Protein AF-A0A1Y1RUU8-F1 (afdb_monomer)

Sequence (95 aa):
MSVNIRDLLKEYDLEIDDLRWYLSIQMTER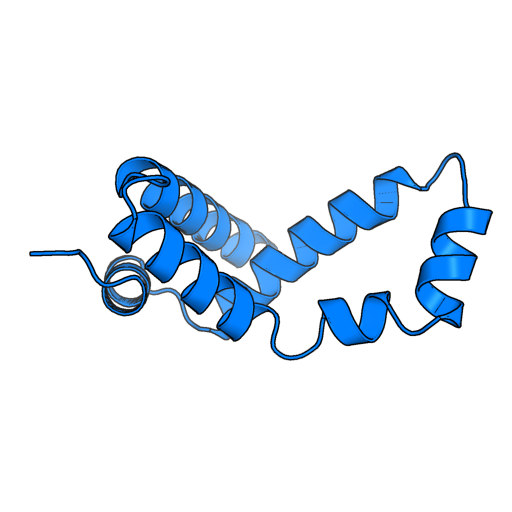LLTYREEPLLLTELIWRGTLGDELYDMEERYLRESQEQMDRGVLDETRVREQLNQALRARRLRHR

Secondary structure (DSSP, 8-state):
-PPPHHHHHHHTT--HHHHHHHHHHHHHHHHHGGGG-HHHHHHHHHTTHHHHHHTTHHHHHHHHHHHHHHTTSS-HHHHHHHHHHHHHHHHHHT-

Solvent-accessible surface area (backbone atoms only — not comparable to full-atom values): 5440 Å² total; per-residue (Å²): 132,85,84,55,60,74,58,52,32,58,76,68,72,49,52,73,66,37,47,41,51,32,52,50,50,54,48,49,58,57,59,58,68,31,70,89,43,56,66,61,51,48,49,37,55,73,72,40,49,56,57,60,63,58,54,64,38,56,61,50,50,54,50,52,52,41,55,30,40,76,67,66,77,38,54,70,67,60,53,53,51,52,51,52,48,26,60,54,44,49,64,61,74,82,107

Mean predicted aligned error: 3.62 Å

Structure (mmCIF, N/CA/C/O backbone):
data_AF-A0A1Y1RUU8-F1
#
_entry.id   AF-A0A1Y1RUU8-F1
#
loop_
_atom_site.group_PDB
_atom_site.id
_atom_site.type_symbol
_atom_site.label_atom_id
_atom_site.label_alt_id
_atom_site.label_comp_id
_atom_site.label_asym_id
_atom_site.label_entity_id
_atom_site.label_seq_id
_atom_site.pdbx_PDB_ins_code
_atom_site.Cartn_x
_atom_site.Cartn_y
_atom_site.Cartn_z
_atom_site.occupancy
_atom_site.B_iso_or_equiv
_atom_site.auth_seq_id
_atom_site.auth_comp_id
_atom_site.auth_asym_id
_atom_site.auth_atom_id
_atom_site.pdbx_PDB_model_num
ATOM 1 N N . MET A 1 1 ? -4.600 0.623 25.410 1.00 49.59 1 MET A N 1
ATOM 2 C CA . MET A 1 1 ? -5.392 -0.118 24.408 1.00 49.59 1 MET A CA 1
ATOM 3 C C . MET A 1 1 ? -4.712 0.133 23.083 1.00 49.59 1 MET A C 1
ATOM 5 O O . MET A 1 1 ? -4.540 1.303 22.764 1.00 49.59 1 MET A O 1
ATOM 9 N N . SER A 1 2 ? -4.207 -0.898 22.403 1.00 67.06 2 SER A N 1
ATOM 10 C CA . SER A 1 2 ? -3.653 -0.706 21.061 1.00 67.06 2 SER A CA 1
ATOM 11 C C . SER A 1 2 ? -4.801 -0.384 20.105 1.00 67.06 2 SER A C 1
ATOM 13 O O . SER A 1 2 ? -5.875 -0.981 20.188 1.00 67.06 2 SER A O 1
ATOM 15 N N . VAL A 1 3 ? -4.604 0.624 19.262 1.00 85.38 3 VAL A N 1
ATOM 16 C CA . VAL A 1 3 ? -5.559 0.984 18.214 1.00 85.38 3 VAL A CA 1
ATOM 17 C C . VAL A 1 3 ? -5.496 -0.075 17.116 1.00 85.38 3 VAL A C 1
ATOM 19 O O . VAL A 1 3 ? -4.411 -0.521 16.740 1.00 85.38 3 VAL A O 1
ATOM 22 N N . ASN A 1 4 ? -6.662 -0.499 16.627 1.00 93.25 4 ASN A N 1
ATOM 23 C CA . ASN A 1 4 ? -6.771 -1.479 15.553 1.00 93.25 4 ASN A CA 1
ATOM 24 C C . ASN A 1 4 ? -6.837 -0.765 14.197 1.00 93.25 4 ASN A C 1
ATOM 26 O O . ASN A 1 4 ? -7.702 0.084 13.978 1.00 93.25 4 ASN A O 1
ATOM 30 N N . ILE A 1 5 ? -5.967 -1.135 13.258 1.00 93.88 5 ILE A N 1
ATOM 31 C CA . ILE A 1 5 ? -5.911 -0.502 11.936 1.00 93.88 5 ILE A CA 1
ATOM 32 C C . ILE A 1 5 ? -7.205 -0.664 11.131 1.00 93.88 5 ILE A C 1
ATOM 34 O O . ILE A 1 5 ? -7.584 0.233 10.382 1.00 93.88 5 ILE A O 1
ATOM 38 N N . ARG A 1 6 ? -7.936 -1.771 11.305 1.00 94.56 6 ARG A N 1
ATOM 39 C CA . ARG A 1 6 ? -9.223 -1.974 10.624 1.00 94.56 6 ARG A CA 1
ATOM 40 C C . ARG A 1 6 ? -10.303 -1.040 11.158 1.00 94.56 6 ARG A C 1
ATOM 42 O O . ARG A 1 6 ? -11.220 -0.707 10.414 1.00 94.56 6 ARG A O 1
ATOM 49 N N . ASP A 1 7 ? -10.205 -0.606 12.411 1.00 95.44 7 ASP A N 1
ATOM 50 C CA . ASP A 1 7 ? -11.111 0.411 12.944 1.00 95.44 7 ASP A CA 1
ATOM 51 C C . ASP A 1 7 ? -10.740 1.800 12.417 1.00 95.44 7 ASP A C 1
ATOM 53 O O . ASP A 1 7 ? -11.629 2.549 12.021 1.00 95.44 7 ASP A O 1
ATOM 57 N N . LEU A 1 8 ? -9.444 2.089 12.255 1.00 95.06 8 LEU A N 1
ATOM 58 C CA . LEU A 1 8 ? -8.992 3.307 11.578 1.00 95.06 8 LEU A CA 1
ATOM 59 C C . LEU A 1 8 ? -9.473 3.383 10.122 1.00 95.06 8 LEU A C 1
ATOM 61 O O . LEU A 1 8 ? -9.891 4.447 9.680 1.00 95.06 8 LEU A O 1
ATOM 65 N N . LEU A 1 9 ? -9.480 2.276 9.373 1.00 96.06 9 LEU A N 1
ATOM 66 C CA . LEU A 1 9 ? -10.058 2.269 8.022 1.00 96.06 9 LEU A CA 1
ATOM 67 C C . LEU A 1 9 ? -11.525 2.721 8.023 1.00 96.06 9 LEU A C 1
ATOM 69 O O . LEU A 1 9 ? -11.910 3.547 7.196 1.00 96.06 9 LEU A O 1
ATOM 73 N N . LYS A 1 10 ? -12.325 2.228 8.978 1.00 96.19 10 LYS A N 1
ATOM 74 C CA . LYS A 1 10 ? -13.736 2.619 9.120 1.00 96.19 10 LYS A CA 1
ATOM 75 C C . LYS A 1 10 ? -13.884 4.094 9.481 1.00 96.19 10 LYS A C 1
ATOM 77 O O . LYS A 1 10 ? -14.764 4.750 8.940 1.00 96.19 10 LYS A O 1
ATOM 82 N N . GLU A 1 11 ? -13.031 4.625 10.361 1.00 96.00 11 GLU A N 1
ATOM 83 C CA . GLU A 1 11 ? -13.035 6.056 10.711 1.00 96.00 11 GLU A CA 1
ATOM 84 C C . GLU A 1 11 ? -12.825 6.955 9.484 1.00 96.00 11 GLU A C 1
ATOM 86 O O . GLU A 1 11 ? -13.398 8.040 9.402 1.00 96.00 11 GLU A O 1
ATOM 91 N N . TYR A 1 12 ? -12.014 6.499 8.529 1.00 95.31 12 TYR A N 1
ATOM 92 C CA . TYR A 1 12 ? -11.711 7.220 7.294 1.00 95.31 12 TYR A CA 1
ATOM 93 C C . TYR A 1 12 ? -12.673 6.904 6.146 1.00 95.31 12 TYR A C 1
ATOM 95 O O . TYR A 1 12 ? -12.499 7.459 5.058 1.00 95.31 12 TYR A O 1
ATOM 103 N N . ASP A 1 13 ? -13.666 6.039 6.378 1.00 96.19 13 ASP A N 1
ATOM 104 C CA . ASP A 1 13 ? -14.573 5.534 5.346 1.00 96.19 13 ASP A CA 1
ATOM 105 C C . ASP A 1 13 ? -13.796 4.945 4.152 1.00 96.19 13 ASP A C 1
ATOM 107 O O . ASP A 1 13 ? -14.110 5.208 2.994 1.00 96.19 13 ASP A O 1
ATOM 111 N N . LEU A 1 14 ? -12.708 4.219 4.432 1.00 96.00 14 LEU A N 1
ATOM 112 C CA . LEU A 1 14 ? -11.876 3.568 3.422 1.00 96.00 14 LEU A CA 1
ATOM 113 C C . LEU A 1 14 ? -12.255 2.101 3.282 1.00 96.00 14 LEU A C 1
ATOM 115 O O . LEU A 1 14 ? -12.197 1.330 4.244 1.00 96.00 14 LEU A O 1
ATOM 119 N N . GLU A 1 15 ? -12.567 1.703 2.055 1.00 96.12 15 GLU A N 1
ATOM 120 C CA . GLU A 1 15 ? -12.756 0.301 1.718 1.00 96.12 15 GLU A CA 1
ATOM 121 C C . GLU A 1 15 ? -11.423 -0.371 1.375 1.00 96.12 15 GLU A C 1
ATOM 123 O O . GLU A 1 15 ? -10.417 0.268 1.054 1.00 96.12 15 GLU A O 1
ATOM 128 N N . ILE A 1 16 ? -11.419 -1.704 1.390 1.00 95.69 16 ILE A N 1
ATOM 129 C CA . ILE A 1 16 ? -10.251 -2.494 0.990 1.00 95.69 16 ILE A CA 1
ATOM 130 C C . ILE A 1 16 ? -9.790 -2.144 -0.430 1.00 95.69 16 ILE A C 1
ATOM 132 O O . ILE A 1 16 ? -8.592 -2.079 -0.701 1.00 95.69 16 ILE A O 1
ATOM 136 N N . ASP A 1 17 ? -10.729 -1.876 -1.333 1.00 95.56 17 ASP A N 1
ATOM 137 C CA . ASP A 1 17 ? -10.406 -1.539 -2.714 1.00 95.56 17 ASP A CA 1
ATOM 138 C C . ASP A 1 17 ? -9.770 -0.141 -2.847 1.00 95.56 17 ASP A C 1
ATOM 140 O O . ASP A 1 17 ? -8.920 0.071 -3.713 1.00 95.56 17 ASP A O 1
ATOM 144 N N . ASP A 1 18 ? -10.094 0.794 -1.945 1.00 96.25 18 ASP A N 1
ATOM 145 C CA . ASP A 1 18 ? -9.436 2.106 -1.871 1.00 96.25 18 ASP A CA 1
ATOM 146 C C . ASP A 1 18 ? -7.980 1.974 -1.422 1.00 96.25 18 ASP A C 1
ATOM 148 O O . ASP A 1 18 ? -7.078 2.611 -1.976 1.00 96.25 18 ASP A O 1
ATOM 152 N N . LEU A 1 19 ? -7.741 1.112 -0.432 1.00 96.38 19 LEU A N 1
ATOM 153 C CA . LEU A 1 19 ? -6.395 0.795 0.023 1.00 96.38 19 LEU A CA 1
ATOM 154 C C . LEU A 1 19 ? -5.600 0.106 -1.088 1.00 96.38 19 LEU A C 1
ATOM 156 O O . LEU A 1 19 ? -4.460 0.486 -1.354 1.00 96.38 19 LEU A O 1
ATOM 160 N N . ARG A 1 20 ? -6.214 -0.856 -1.783 1.00 96.69 20 ARG A N 1
ATOM 161 C CA . ARG A 1 20 ? -5.597 -1.536 -2.922 1.00 96.69 20 ARG A CA 1
ATOM 162 C C . ARG A 1 20 ? -5.207 -0.534 -4.010 1.00 96.69 20 ARG A C 1
ATOM 164 O O . ARG A 1 20 ? -4.077 -0.565 -4.486 1.00 96.69 20 ARG A O 1
ATOM 171 N N . TRP A 1 21 ? -6.090 0.405 -4.342 1.00 96.19 21 TRP A N 1
ATOM 172 C CA . TRP A 1 21 ? -5.800 1.477 -5.295 1.00 96.19 21 TRP A CA 1
ATOM 173 C C . TRP A 1 21 ? -4.605 2.345 -4.871 1.00 96.19 21 TRP A C 1
ATOM 175 O O . TRP A 1 21 ? -3.695 2.582 -5.668 1.00 96.19 21 TRP A O 1
ATOM 185 N N . TYR A 1 22 ? -4.565 2.782 -3.611 1.00 97.06 22 TYR A N 1
ATOM 186 C CA . TYR A 1 22 ? -3.435 3.541 -3.069 1.00 97.06 22 TYR A CA 1
ATOM 187 C C . TYR A 1 22 ? -2.113 2.765 -3.158 1.00 97.06 22 TYR A C 1
ATOM 189 O O . TYR A 1 22 ? -1.115 3.298 -3.647 1.00 97.06 22 TYR A O 1
ATOM 197 N N . LEU A 1 23 ? -2.111 1.495 -2.752 1.00 97.44 23 LEU A N 1
ATOM 198 C CA . LEU A 1 23 ? -0.933 0.630 -2.824 1.00 97.44 23 LEU A CA 1
ATOM 199 C C . LEU A 1 23 ? -0.478 0.407 -4.274 1.00 97.44 23 LEU A C 1
ATOM 201 O O . L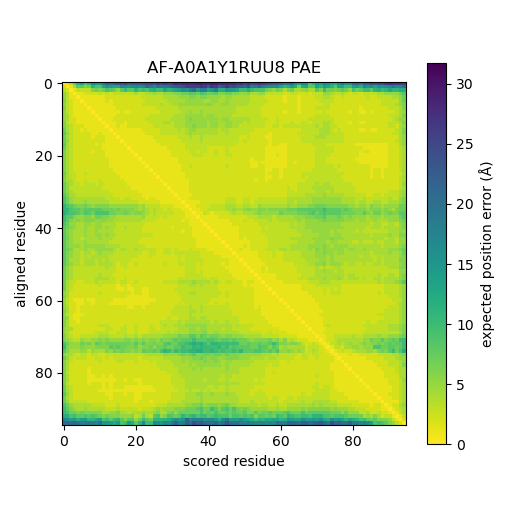EU A 1 23 ? 0.720 0.411 -4.546 1.00 97.44 23 LEU A O 1
ATOM 205 N N . SER A 1 24 ? -1.406 0.300 -5.230 1.00 96.75 24 SER A N 1
ATOM 206 C CA . SER A 1 24 ? -1.074 0.241 -6.659 1.00 96.75 24 SER A CA 1
ATOM 207 C C . SER A 1 24 ? -0.427 1.528 -7.174 1.00 96.75 24 SER A C 1
ATOM 209 O O . SER A 1 24 ? 0.478 1.457 -8.007 1.00 96.75 24 SER A O 1
ATOM 211 N N . ILE A 1 25 ? -0.837 2.701 -6.681 1.00 96.50 25 ILE A N 1
ATOM 212 C CA . ILE A 1 25 ? -0.172 3.973 -7.010 1.00 96.50 25 ILE A CA 1
ATOM 213 C C . ILE A 1 25 ? 1.264 3.966 -6.481 1.00 96.50 25 ILE A C 1
ATOM 215 O O . ILE A 1 25 ? 2.186 4.238 -7.245 1.00 96.50 25 ILE A O 1
ATOM 219 N N . GLN A 1 26 ? 1.470 3.577 -5.221 1.00 96.62 26 GLN A N 1
ATOM 220 C CA . GLN A 1 26 ? 2.812 3.461 -4.636 1.00 96.62 26 GLN A CA 1
ATOM 221 C C . GLN A 1 26 ? 3.683 2.453 -5.401 1.00 96.62 26 GLN A C 1
ATOM 223 O O . GLN A 1 26 ? 4.848 2.720 -5.694 1.00 96.62 26 GLN A O 1
ATOM 228 N N . MET A 1 27 ? 3.107 1.314 -5.798 1.00 96.69 27 MET A N 1
ATOM 229 C CA . MET A 1 27 ? 3.786 0.338 -6.646 1.00 96.69 27 MET A CA 1
ATOM 230 C C . MET A 1 27 ? 4.168 0.951 -7.996 1.00 96.69 27 MET A C 1
ATOM 232 O O . MET A 1 27 ? 5.301 0.797 -8.436 1.00 96.69 27 MET A O 1
ATOM 236 N N . THR A 1 28 ? 3.261 1.691 -8.633 1.00 95.94 28 THR A N 1
ATOM 237 C CA . THR A 1 28 ? 3.530 2.375 -9.906 1.00 95.94 28 THR A CA 1
ATOM 238 C C . THR A 1 28 ? 4.686 3.362 -9.768 1.00 95.94 28 THR A C 1
ATOM 240 O O . THR A 1 28 ? 5.616 3.325 -10.571 1.00 95.94 28 THR A O 1
ATOM 243 N N . GLU A 1 29 ? 4.676 4.198 -8.729 1.00 96.06 29 GLU A N 1
ATOM 244 C CA . GLU A 1 29 ? 5.764 5.134 -8.427 1.00 96.06 29 GLU A CA 1
ATOM 245 C C . GLU A 1 29 ? 7.097 4.400 -8.235 1.00 96.06 29 GLU A C 1
ATOM 247 O O . GLU A 1 29 ? 8.102 4.797 -8.826 1.00 96.06 29 GLU A O 1
ATOM 252 N N . ARG A 1 30 ? 7.100 3.279 -7.501 1.00 95.56 30 ARG A N 1
ATOM 253 C CA . ARG A 1 30 ? 8.290 2.434 -7.330 1.00 95.56 30 ARG A CA 1
ATOM 254 C C . ARG A 1 30 ? 8.783 1.877 -8.666 1.00 95.56 30 ARG A C 1
ATOM 256 O O . ARG A 1 30 ? 9.976 1.942 -8.946 1.00 95.56 30 ARG A O 1
ATOM 263 N N . LEU A 1 31 ? 7.890 1.360 -9.511 1.00 95.94 31 LEU A N 1
ATOM 264 C CA . LEU A 1 31 ? 8.257 0.795 -10.814 1.00 95.94 31 LEU A CA 1
ATOM 265 C C . LEU A 1 31 ? 8.823 1.855 -11.769 1.00 95.94 31 LEU A C 1
ATOM 267 O O . LEU A 1 31 ? 9.735 1.565 -12.542 1.00 95.94 31 LEU A O 1
ATOM 271 N N . LEU A 1 32 ? 8.338 3.095 -11.687 1.00 96.50 32 LEU A N 1
ATOM 272 C CA . LEU A 1 32 ? 8.854 4.209 -12.484 1.00 96.50 32 LEU A CA 1
ATOM 273 C C . LEU A 1 32 ? 10.295 4.595 -12.118 1.00 96.50 32 LEU A C 1
ATOM 275 O O . LEU A 1 32 ? 10.980 5.188 -12.952 1.00 96.50 32 LEU A O 1
ATOM 279 N N . THR A 1 33 ? 10.792 4.227 -10.930 1.00 96.12 33 THR A N 1
ATOM 280 C CA . THR A 1 33 ? 12.200 4.468 -10.561 1.00 96.12 33 THR A CA 1
ATOM 281 C C . THR A 1 33 ? 13.179 3.654 -11.414 1.00 96.12 33 THR A C 1
ATOM 283 O O . THR A 1 33 ? 14.286 4.112 -11.672 1.00 96.12 33 THR A O 1
ATOM 286 N N . TYR A 1 34 ? 12.749 2.518 -11.976 1.00 95.19 34 TYR A N 1
ATOM 287 C CA . TYR A 1 34 ? 13.548 1.692 -12.892 1.00 95.19 34 TYR A CA 1
ATOM 288 C C . TYR A 1 34 ? 13.626 2.240 -14.323 1.00 95.19 34 TYR A C 1
ATOM 290 O O . TYR A 1 34 ? 14.138 1.565 -15.214 1.00 95.19 34 TYR A O 1
ATOM 298 N N . ARG A 1 35 ? 13.121 3.453 -14.583 1.00 94.44 35 ARG A N 1
ATOM 299 C CA . ARG A 1 35 ? 13.150 4.071 -15.918 1.00 94.44 35 ARG A CA 1
ATOM 300 C C . ARG A 1 35 ? 14.556 4.108 -16.525 1.00 94.44 35 ARG A C 1
ATOM 302 O O . ARG A 1 35 ? 14.692 3.937 -17.733 1.00 94.44 35 ARG A O 1
ATOM 309 N N . GLU A 1 36 ? 15.569 4.364 -15.705 1.00 95.44 36 GLU A N 1
ATOM 310 C CA . GLU A 1 36 ? 16.968 4.448 -16.143 1.00 95.44 36 GLU A CA 1
ATOM 311 C C . GLU A 1 36 ? 17.639 3.065 -16.229 1.00 95.44 36 GLU A C 1
ATOM 313 O O . GLU A 1 36 ? 18.629 2.903 -16.939 1.00 95.44 36 GLU A O 1
ATOM 318 N N . GLU A 1 37 ? 17.050 2.047 -15.593 1.00 95.69 37 GLU A N 1
ATOM 319 C CA . GLU A 1 37 ? 17.570 0.677 -15.506 1.00 95.69 37 GLU A CA 1
ATOM 320 C C . GLU A 1 37 ? 16.495 -0.374 -15.872 1.00 95.69 37 GLU A C 1
ATOM 322 O O . GLU A 1 37 ? 16.111 -1.214 -15.051 1.00 95.69 37 GLU A O 1
ATOM 327 N N . PRO A 1 38 ? 15.992 -0.389 -17.123 1.00 95.12 38 PRO A N 1
ATOM 328 C CA . PRO A 1 38 ? 14.854 -1.228 -17.525 1.00 95.12 38 PRO A CA 1
ATOM 329 C C . PRO A 1 38 ? 15.118 -2.742 -17.440 1.00 95.12 38 PRO A C 1
ATOM 331 O O . PRO A 1 38 ? 14.174 -3.535 -17.367 1.00 95.12 38 PRO A O 1
ATOM 334 N N . LEU A 1 39 ? 16.388 -3.166 -17.432 1.00 97.25 39 LEU A N 1
ATOM 335 C CA . LEU A 1 39 ? 16.752 -4.572 -17.230 1.00 97.25 39 LEU A CA 1
ATOM 336 C C . LEU A 1 39 ? 16.378 -5.061 -15.825 1.00 97.25 39 LEU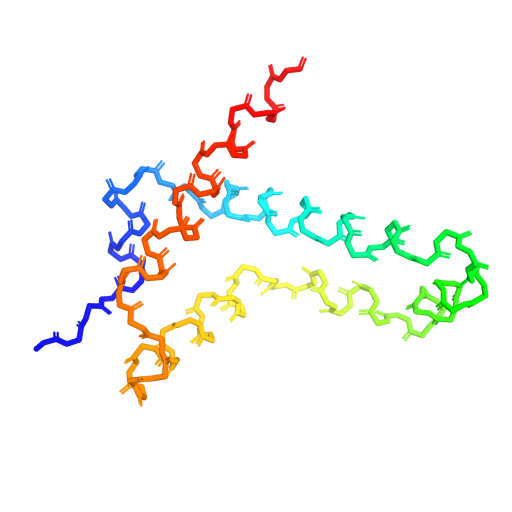 A C 1
ATOM 338 O O . LEU A 1 39 ? 15.875 -6.174 -15.701 1.00 97.25 39 LEU A O 1
ATOM 342 N N . LEU A 1 40 ? 16.516 -4.225 -14.790 1.00 95.81 40 LEU A N 1
ATOM 343 C CA . LEU A 1 40 ? 16.104 -4.587 -13.429 1.00 95.81 40 LEU A CA 1
ATOM 344 C C . LEU A 1 40 ? 14.588 -4.793 -13.337 1.00 95.81 40 LEU A C 1
ATOM 346 O O . LEU A 1 40 ? 14.126 -5.760 -12.733 1.00 95.81 40 LEU A O 1
ATOM 350 N N . LEU A 1 41 ? 13.807 -3.934 -14.000 1.00 95.69 41 LEU A N 1
ATOM 351 C CA . LEU A 1 41 ? 12.357 -4.113 -14.100 1.00 95.69 41 LEU A CA 1
ATOM 352 C C . LEU A 1 41 ? 11.999 -5.409 -14.844 1.00 95.69 41 LEU A C 1
ATOM 354 O O . LEU A 1 41 ? 11.098 -6.137 -14.430 1.00 95.69 41 LEU A O 1
ATOM 358 N N . THR A 1 42 ? 12.731 -5.721 -15.916 1.00 96.50 42 THR A N 1
ATOM 359 C CA . THR A 1 42 ? 12.556 -6.972 -16.667 1.00 96.50 42 THR A CA 1
ATOM 360 C C . THR A 1 42 ? 12.813 -8.189 -15.779 1.00 96.50 42 THR A C 1
ATOM 362 O O . THR A 1 42 ? 12.028 -9.136 -15.804 1.00 96.50 42 THR A O 1
ATOM 365 N N . GLU A 1 43 ? 13.860 -8.161 -14.952 1.00 96.81 43 GLU A N 1
ATOM 366 C CA . GLU A 1 43 ? 14.146 -9.240 -14.004 1.00 96.81 43 GLU A CA 1
ATOM 367 C C . GLU A 1 43 ? 13.043 -9.413 -12.955 1.00 96.81 43 GLU A C 1
ATOM 369 O O . GLU A 1 43 ? 12.642 -10.546 -12.690 1.00 96.81 43 GLU A O 1
ATOM 374 N N . LEU A 1 44 ? 12.520 -8.319 -12.387 1.00 95.69 44 LEU A N 1
ATOM 375 C CA . LEU A 1 44 ? 11.419 -8.369 -11.415 1.00 95.69 44 LEU A CA 1
ATOM 376 C C . LEU A 1 44 ? 10.160 -9.022 -11.997 1.00 95.69 44 LEU A C 1
ATOM 378 O O . LEU A 1 44 ? 9.490 -9.799 -11.314 1.00 95.69 44 LEU A O 1
ATOM 382 N N . ILE A 1 45 ? 9.850 -8.721 -13.260 1.00 95.62 45 ILE A N 1
ATOM 383 C CA . ILE A 1 45 ? 8.719 -9.320 -13.975 1.00 95.62 45 ILE A CA 1
ATOM 384 C C . ILE A 1 45 ? 8.998 -10.799 -14.258 1.00 95.62 45 ILE A C 1
ATOM 386 O O . ILE A 1 45 ? 8.166 -11.649 -13.951 1.00 95.62 45 ILE A O 1
ATOM 390 N N . TRP A 1 46 ? 10.170 -11.120 -14.813 1.00 97.56 46 TRP A N 1
ATOM 391 C CA . TRP A 1 46 ? 10.523 -12.487 -15.206 1.00 97.56 46 TRP A CA 1
ATOM 392 C C . TRP A 1 46 ? 10.562 -13.455 -14.021 1.00 97.56 46 TRP A C 1
ATOM 394 O O . TRP A 1 46 ? 10.096 -14.587 -14.136 1.00 97.56 46 TRP A O 1
ATOM 404 N N . ARG A 1 47 ? 11.067 -13.008 -12.866 1.00 97.56 47 ARG A N 1
ATOM 405 C CA . ARG A 1 47 ? 11.109 -13.819 -11.640 1.00 97.56 47 ARG A CA 1
ATOM 406 C C . ARG A 1 47 ? 9.737 -14.004 -10.984 1.00 97.56 47 ARG A C 1
ATOM 408 O O . ARG A 1 47 ? 9.648 -14.750 -10.017 1.00 97.56 47 ARG A O 1
ATOM 415 N N . GLY A 1 48 ? 8.693 -13.321 -11.461 1.00 96.88 48 GLY A N 1
ATOM 416 C CA . GLY A 1 48 ? 7.365 -13.325 -10.842 1.00 96.88 48 GLY A CA 1
ATOM 417 C C . GLY A 1 48 ? 7.253 -12.455 -9.585 1.00 96.88 48 GLY A C 1
ATOM 418 O O . GLY A 1 48 ? 6.160 -12.323 -9.042 1.00 96.88 48 GLY A O 1
ATOM 419 N N . THR A 1 49 ? 8.338 -11.793 -9.16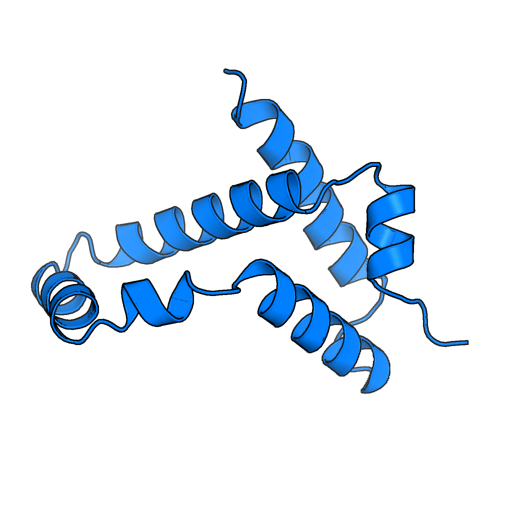6 1.00 95.69 49 THR A N 1
ATOM 420 C CA . THR A 1 49 ? 8.405 -10.993 -7.933 1.00 95.69 49 THR A CA 1
ATOM 421 C C . THR A 1 49 ? 7.338 -9.905 -7.889 1.00 95.69 49 THR A C 1
ATOM 423 O O . THR A 1 49 ? 6.697 -9.721 -6.861 1.00 95.69 49 THR A O 1
ATOM 426 N N . LEU A 1 50 ? 7.087 -9.226 -9.015 1.00 94.38 50 LEU A N 1
ATOM 427 C CA . LEU A 1 50 ? 6.031 -8.214 -9.077 1.00 94.38 50 LEU A CA 1
ATOM 428 C C . LEU A 1 50 ? 4.637 -8.811 -8.813 1.00 94.38 50 LEU A C 1
ATOM 430 O O . LEU A 1 50 ? 3.814 -8.187 -8.152 1.00 94.38 50 LEU A O 1
ATOM 434 N N . GLY A 1 51 ? 4.368 -10.016 -9.322 1.00 95.56 51 GLY A N 1
ATOM 435 C CA . GLY A 1 51 ? 3.106 -10.714 -9.075 1.00 95.56 51 GLY A CA 1
ATOM 436 C C . GLY A 1 51 ? 2.946 -11.070 -7.599 1.00 95.56 51 GLY A C 1
ATOM 437 O O . GLY A 1 51 ? 1.909 -10.773 -7.008 1.00 95.56 51 GLY A O 1
ATOM 438 N N . ASP A 1 52 ? 4.000 -11.611 -6.989 1.00 96.00 52 ASP A N 1
ATOM 439 C CA . ASP A 1 52 ? 4.020 -11.950 -5.564 1.00 96.00 52 ASP A CA 1
ATOM 440 C C . ASP A 1 52 ? 3.802 -10.712 -4.681 1.00 96.00 52 ASP A C 1
ATOM 442 O O . ASP A 1 52 ? 3.068 -10.762 -3.693 1.00 96.00 52 ASP A O 1
ATOM 446 N N . GLU A 1 53 ? 4.394 -9.573 -5.040 1.00 94.62 53 GLU A N 1
ATOM 447 C CA . GLU A 1 53 ? 4.241 -8.296 -4.330 1.00 94.62 53 GLU A CA 1
ATOM 448 C C . GLU A 1 53 ? 2.864 -7.640 -4.508 1.00 94.62 53 GLU A C 1
ATOM 450 O O . GLU A 1 53 ? 2.445 -6.854 -3.656 1.00 94.62 53 GLU A O 1
ATOM 455 N N . LEU A 1 54 ? 2.133 -7.969 -5.570 1.00 95.38 54 LEU A N 1
ATOM 456 C CA . LEU A 1 54 ? 0.753 -7.517 -5.765 1.00 95.38 54 LEU A CA 1
ATOM 457 C C . LEU A 1 54 ? -0.262 -8.448 -5.093 1.00 95.38 54 LEU A C 1
ATOM 459 O O . LEU A 1 54 ? -1.325 -7.998 -4.664 1.00 95.38 54 LEU A O 1
ATOM 463 N N . TYR A 1 55 ? 0.066 -9.733 -4.980 1.00 95.56 55 TYR A N 1
ATOM 464 C CA . TYR A 1 55 ? -0.794 -10.735 -4.363 1.00 95.56 55 TYR A CA 1
ATOM 465 C C . TYR A 1 55 ? -1.020 -10.448 -2.867 1.00 95.56 55 TYR A C 1
ATOM 467 O O . TYR A 1 55 ? -0.059 -10.291 -2.114 1.00 95.56 55 TYR A O 1
ATOM 475 N N . ASP A 1 56 ? -2.287 -10.374 -2.442 1.00 95.75 56 ASP A N 1
ATOM 476 C CA . ASP A 1 56 ? -2.725 -10.057 -1.069 1.00 95.75 56 ASP A CA 1
ATOM 477 C C . ASP A 1 56 ? -2.060 -8.802 -0.464 1.00 95.75 56 ASP A C 1
ATOM 479 O O . ASP A 1 56 ? -1.841 -8.707 0.750 1.00 95.75 56 ASP A O 1
ATOM 483 N N . MET A 1 57 ? -1.693 -7.826 -1.302 1.00 96.81 57 MET A N 1
ATOM 484 C CA . MET A 1 57 ? -0.895 -6.679 -0.865 1.00 96.81 57 MET A CA 1
ATOM 485 C C . MET A 1 57 ? -1.584 -5.838 0.215 1.00 96.81 57 MET A C 1
ATOM 487 O O . MET A 1 57 ? -0.911 -5.345 1.120 1.00 96.81 57 MET A O 1
ATOM 491 N N . GLU A 1 58 ? -2.911 -5.713 0.172 1.00 96.94 58 GLU A N 1
ATOM 492 C CA . GLU A 1 58 ? -3.683 -5.010 1.194 1.00 96.94 58 GLU A CA 1
ATOM 493 C C . GLU A 1 58 ? -3.624 -5.721 2.548 1.00 96.94 58 GLU A C 1
ATOM 495 O O . GLU A 1 58 ? -3.449 -5.074 3.576 1.00 96.94 58 GLU A O 1
ATOM 500 N N . GLU A 1 59 ? -3.726 -7.051 2.561 1.00 96.88 59 GLU A N 1
ATOM 501 C CA . GLU A 1 59 ? -3.752 -7.831 3.797 1.00 96.88 59 GLU A CA 1
ATOM 502 C C . GLU A 1 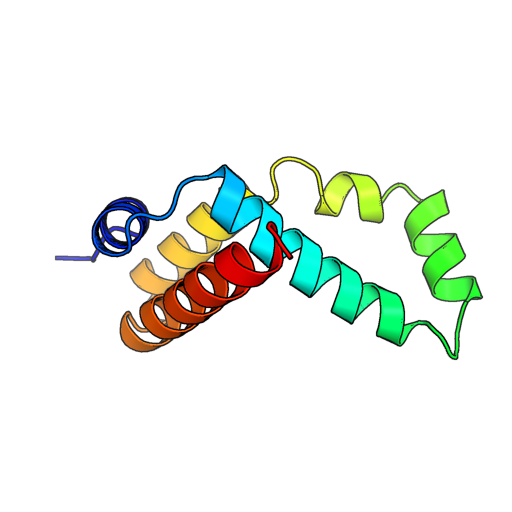59 ? -2.357 -7.863 4.420 1.00 96.88 59 GLU A C 1
ATOM 504 O O . GLU A 1 59 ? -2.216 -7.751 5.640 1.00 96.88 59 GLU A O 1
ATOM 509 N N . ARG A 1 60 ? -1.307 -7.930 3.588 1.00 97.25 60 ARG A N 1
ATOM 510 C CA . ARG A 1 60 ? 0.071 -7.745 4.054 1.00 97.25 60 ARG A CA 1
ATOM 511 C C . ARG A 1 60 ? 0.280 -6.367 4.660 1.00 97.25 60 ARG A C 1
ATOM 513 O O . ARG A 1 60 ? 0.763 -6.298 5.784 1.00 97.25 60 ARG A O 1
ATOM 520 N N . TYR A 1 61 ? -0.129 -5.305 3.964 1.00 96.56 61 TYR A N 1
ATOM 521 C CA . TYR A 1 61 ? -0.009 -3.940 4.471 1.00 96.56 61 TYR A CA 1
ATOM 522 C C . TYR A 1 61 ? -0.715 -3.785 5.822 1.00 96.56 61 TYR A C 1
ATOM 524 O O . TYR A 1 61 ? -0.104 -3.338 6.787 1.00 96.56 61 TYR A O 1
ATOM 532 N N . LEU A 1 62 ? -1.973 -4.225 5.934 1.00 96.44 62 LEU A N 1
ATOM 533 C CA . LEU A 1 62 ? -2.735 -4.104 7.179 1.00 96.44 62 LEU A CA 1
ATOM 534 C C . LEU A 1 62 ? -2.095 -4.880 8.328 1.00 96.44 62 LEU A C 1
ATOM 536 O O . LEU A 1 62 ? -1.994 -4.359 9.440 1.00 96.44 62 LEU A O 1
ATOM 540 N N . ARG A 1 63 ? -1.641 -6.109 8.068 1.00 96.56 63 ARG A N 1
ATOM 541 C CA . ARG A 1 63 ? -0.953 -6.924 9.070 1.00 96.56 63 ARG A CA 1
ATOM 542 C C . ARG A 1 63 ? 0.355 -6.272 9.510 1.00 96.56 63 ARG A C 1
ATOM 544 O O . ARG A 1 63 ? 0.578 -6.124 10.705 1.00 96.56 63 ARG A O 1
ATOM 551 N N . GLU A 1 64 ? 1.197 -5.860 8.569 1.00 95.75 64 GLU A N 1
ATOM 552 C CA . GLU A 1 64 ? 2.494 -5.248 8.866 1.00 95.75 64 GLU A CA 1
ATOM 553 C C . GLU A 1 64 ? 2.336 -3.926 9.618 1.00 95.75 64 GLU A C 1
ATOM 555 O O . GLU A 1 64 ? 3.035 -3.699 10.604 1.00 95.75 64 GLU A O 1
ATOM 560 N N . SER A 1 65 ? 1.389 -3.076 9.216 1.00 94.69 65 SER A N 1
ATOM 561 C CA . SER A 1 65 ? 1.091 -1.836 9.929 1.00 94.69 65 SER A CA 1
ATOM 562 C C . SER A 1 65 ? 0.581 -2.105 11.345 1.00 94.69 65 SER A C 1
ATOM 564 O O . SER A 1 65 ? 1.070 -1.471 12.278 1.00 94.69 65 SER A O 1
ATOM 566 N N . GLN A 1 66 ? -0.327 -3.072 11.542 1.00 95.12 66 GLN A N 1
ATOM 567 C CA . GLN A 1 66 ? -0.782 -3.453 12.885 1.00 95.12 66 GLN A CA 1
ATOM 568 C C . GLN A 1 66 ? 0.379 -3.968 13.742 1.00 95.12 66 GLN A C 1
ATOM 570 O O . GLN A 1 66 ? 0.566 -3.513 14.866 1.00 95.12 66 GLN A O 1
ATOM 575 N N . GLU A 1 67 ? 1.209 -4.862 13.204 1.00 95.12 67 GLU A N 1
ATOM 576 C CA . GLU A 1 67 ? 2.364 -5.392 13.925 1.00 95.12 67 GLU A CA 1
ATOM 577 C C . GLU A 1 67 ? 3.388 -4.305 14.280 1.00 95.12 67 GLU A C 1
ATOM 579 O O . GLU A 1 67 ? 4.045 -4.395 15.318 1.00 95.12 67 GLU A O 1
ATOM 584 N N . GLN A 1 68 ? 3.572 -3.294 13.427 1.00 93.50 68 GLN A N 1
ATOM 585 C CA . GLN A 1 68 ? 4.457 -2.164 13.710 1.00 93.50 68 GLN A CA 1
ATOM 586 C C . GLN A 1 68 ? 3.873 -1.233 14.779 1.00 93.50 68 GLN A C 1
ATOM 588 O O . GLN A 1 68 ? 4.634 -0.742 15.618 1.00 93.50 68 GLN A O 1
ATOM 593 N N . MET A 1 69 ? 2.552 -1.023 14.783 1.00 93.06 69 MET A N 1
ATOM 594 C CA . MET A 1 69 ? 1.848 -0.295 15.845 1.00 93.06 69 MET A CA 1
ATOM 595 C C . MET A 1 69 ? 1.961 -1.022 17.185 1.00 93.06 69 MET A C 1
ATOM 597 O O . MET A 1 69 ? 2.331 -0.417 18.189 1.00 93.06 69 MET A O 1
ATOM 601 N N . ASP A 1 70 ? 1.716 -2.333 17.196 1.00 93.00 70 ASP A N 1
ATOM 602 C CA . ASP A 1 70 ? 1.778 -3.159 18.405 1.00 93.00 70 ASP A CA 1
ATOM 603 C C . ASP A 1 70 ? 3.197 -3.205 18.992 1.00 93.00 70 ASP A C 1
ATOM 605 O O . ASP A 1 70 ? 3.378 -3.242 20.209 1.00 93.00 70 ASP A O 1
ATOM 609 N N . ARG A 1 71 ? 4.219 -3.147 18.128 1.00 92.62 71 ARG A N 1
ATOM 610 C CA . ARG A 1 71 ? 5.634 -3.055 18.518 1.00 92.62 71 ARG A CA 1
ATOM 611 C C . ARG A 1 71 ? 6.084 -1.637 18.897 1.00 92.62 71 ARG A C 1
ATOM 613 O O . ARG A 1 71 ? 7.231 -1.471 19.306 1.00 92.62 71 ARG A O 1
ATOM 620 N N . GLY A 1 72 ? 5.230 -0.621 18.746 1.00 89.62 72 GLY A N 1
ATOM 621 C CA . GLY A 1 72 ? 5.569 0.786 18.994 1.00 89.62 72 GLY A CA 1
ATOM 622 C C . GLY A 1 72 ? 6.589 1.376 18.011 1.00 89.62 72 GLY A C 1
ATOM 623 O O . GLY A 1 72 ? 7.173 2.420 18.286 1.00 89.62 72 GLY A O 1
ATOM 624 N N . VAL A 1 73 ? 6.829 0.705 16.879 1.00 89.44 73 VAL A N 1
ATOM 625 C CA . VAL A 1 73 ? 7.727 1.170 15.805 1.00 89.44 73 VAL A CA 1
ATOM 626 C C . VAL A 1 73 ? 7.040 2.244 14.965 1.00 89.44 73 VAL A C 1
ATOM 628 O O . VAL A 1 73 ? 7.675 3.202 14.517 1.00 89.44 73 VAL A O 1
ATOM 631 N N . LEU A 1 74 ? 5.737 2.076 14.756 1.00 85.06 74 LEU A N 1
ATOM 632 C CA . LEU A 1 74 ? 4.890 3.005 14.031 1.00 85.06 74 LEU A CA 1
ATOM 633 C C . LEU A 1 74 ? 3.888 3.607 15.011 1.00 85.06 74 LEU A C 1
ATOM 635 O O . LEU A 1 74 ? 3.130 2.880 15.649 1.00 85.06 74 LEU A O 1
ATOM 639 N N . ASP A 1 75 ? 3.900 4.929 15.150 1.00 90.00 75 ASP A N 1
ATOM 640 C CA . ASP A 1 75 ? 2.870 5.607 15.925 1.00 90.00 75 ASP 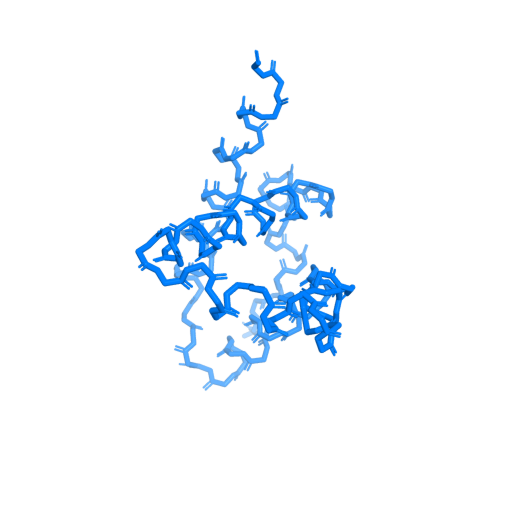A CA 1
ATOM 641 C C . ASP A 1 75 ? 1.563 5.717 15.125 1.00 90.00 75 ASP A C 1
ATOM 643 O O . ASP A 1 75 ? 1.523 5.630 13.894 1.00 90.00 75 ASP A O 1
ATOM 647 N N . GLU A 1 76 ? 0.463 5.900 15.849 1.00 90.88 76 GLU A N 1
ATOM 648 C CA . GLU A 1 76 ? -0.864 6.059 15.255 1.00 90.88 76 GLU A CA 1
ATOM 649 C C . GLU A 1 76 ? -0.930 7.269 14.309 1.00 90.88 76 GLU A C 1
ATOM 651 O O . GLU A 1 76 ? -1.616 7.221 13.288 1.00 90.88 76 GLU A O 1
ATOM 656 N N . THR A 1 77 ? -0.186 8.338 14.610 1.00 92.62 77 THR A N 1
ATOM 657 C CA . THR A 1 77 ? -0.127 9.553 13.788 1.00 92.62 77 THR A CA 1
ATOM 658 C C . THR A 1 77 ? 0.339 9.238 12.370 1.00 92.62 77 THR A C 1
ATOM 660 O O . THR A 1 77 ? -0.332 9.619 11.412 1.00 92.62 77 THR A O 1
ATOM 663 N N . ARG A 1 78 ? 1.429 8.482 12.210 1.00 92.25 78 ARG A N 1
ATOM 664 C CA . ARG A 1 78 ? 1.934 8.071 10.894 1.00 92.25 78 ARG A CA 1
ATOM 665 C C . ARG A 1 78 ? 0.958 7.173 10.147 1.00 92.25 78 ARG A C 1
ATOM 667 O O . ARG A 1 78 ? 0.797 7.327 8.939 1.00 92.25 78 ARG A O 1
ATOM 674 N N . VAL A 1 79 ? 0.275 6.264 10.840 1.00 93.06 79 VAL A N 1
ATOM 675 C CA . VAL A 1 79 ? -0.766 5.432 10.210 1.00 93.06 79 VAL A CA 1
ATOM 676 C C . VAL A 1 79 ? -1.890 6.315 9.685 1.00 93.06 79 VAL A C 1
ATOM 678 O O . VAL A 1 79 ? -2.289 6.206 8.530 1.00 93.06 79 VAL A O 1
ATOM 681 N N . ARG A 1 80 ? -2.355 7.266 10.495 1.00 94.94 80 ARG A N 1
ATOM 682 C CA . ARG A 1 80 ? -3.375 8.243 10.098 1.00 94.94 80 ARG A CA 1
ATOM 683 C C . ARG A 1 80 ? -2.924 9.127 8.933 1.00 94.94 80 ARG A C 1
ATOM 685 O O . ARG A 1 80 ? -3.748 9.502 8.097 1.00 94.94 80 ARG A O 1
ATOM 692 N N . GLU A 1 81 ? -1.640 9.461 8.832 1.00 95.62 81 GLU A N 1
ATOM 693 C CA . GLU A 1 81 ? -1.077 10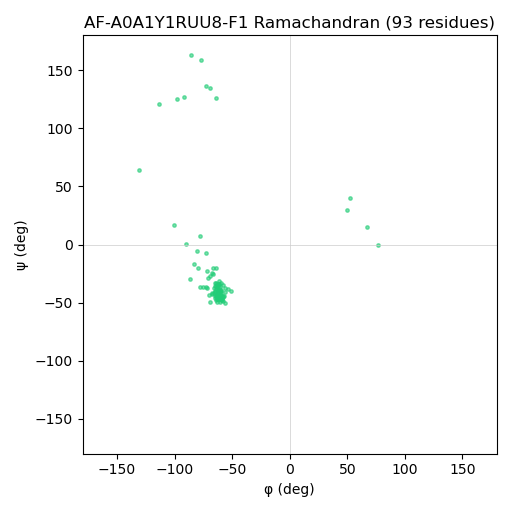.146 7.661 1.00 95.62 81 GLU A CA 1
ATOM 694 C C . GLU A 1 81 ? -1.153 9.276 6.400 1.00 95.62 81 GLU A C 1
ATOM 696 O O . GLU A 1 81 ? -1.579 9.765 5.353 1.00 95.62 81 GLU A O 1
ATOM 701 N N . GLN A 1 82 ? -0.814 7.989 6.495 1.00 94.50 82 GLN A N 1
ATOM 702 C CA . GLN A 1 82 ? -0.928 7.046 5.377 1.00 94.50 82 GLN A CA 1
ATOM 703 C C . GLN A 1 82 ? -2.387 6.867 4.932 1.00 94.50 82 GLN A C 1
ATOM 705 O O . GLN A 1 82 ? -2.686 6.964 3.742 1.00 94.50 82 GLN A O 1
ATOM 710 N N . LEU A 1 83 ? -3.327 6.718 5.869 1.00 96.00 83 LEU A N 1
ATOM 711 C CA . LEU A 1 83 ? -4.756 6.630 5.545 1.00 96.00 83 LEU A CA 1
ATOM 712 C C . LEU A 1 83 ? -5.286 7.921 4.904 1.00 96.00 83 LEU A C 1
ATOM 714 O O . LEU A 1 83 ? -6.074 7.878 3.960 1.00 96.00 83 LEU A O 1
ATOM 718 N N . ASN A 1 84 ? -4.794 9.086 5.333 1.00 96.44 84 ASN A N 1
ATOM 719 C CA . ASN A 1 84 ? -5.082 10.351 4.658 1.00 96.44 84 ASN A CA 1
ATOM 720 C C . ASN A 1 84 ? -4.580 10.371 3.204 1.00 96.44 84 ASN A C 1
ATOM 722 O O . ASN A 1 84 ? -5.242 10.944 2.335 1.00 96.44 84 ASN A O 1
ATOM 726 N N . GLN A 1 85 ? -3.421 9.773 2.916 1.00 96.00 85 GLN A N 1
ATOM 727 C CA . GLN A 1 85 ? -2.923 9.645 1.544 1.00 96.00 85 GLN A CA 1
ATOM 728 C C . GLN A 1 85 ? -3.804 8.703 0.721 1.00 96.00 85 GLN A C 1
ATOM 730 O O . GLN A 1 85 ? -4.174 9.065 -0.397 1.00 96.00 85 GLN A O 1
ATOM 735 N N . ALA A 1 86 ? -4.224 7.568 1.285 1.00 96.19 86 ALA A N 1
ATOM 736 C CA . ALA A 1 86 ? -5.154 6.652 0.628 1.00 96.19 86 ALA A CA 1
ATOM 737 C C . ALA A 1 86 ? -6.498 7.331 0.301 1.00 96.19 86 ALA A C 1
ATOM 739 O O . ALA A 1 86 ? -6.986 7.258 -0.828 1.00 96.19 86 ALA A O 1
ATOM 740 N N . LEU A 1 87 ? -7.041 8.117 1.236 1.00 95.44 87 LEU A N 1
ATOM 741 C CA . LEU A 1 87 ? -8.259 8.905 1.026 1.00 95.44 87 LEU A CA 1
ATOM 742 C C . LEU A 1 87 ? -8.114 9.935 -0.106 1.00 95.44 87 LEU A C 1
ATOM 744 O O . LEU A 1 87 ? -9.060 10.187 -0.858 1.00 95.44 87 LEU A O 1
ATOM 748 N N . ARG A 1 88 ? -6.935 10.550 -0.250 1.00 94.88 88 ARG A N 1
ATOM 749 C CA . ARG A 1 88 ? -6.638 11.446 -1.381 1.00 94.88 88 ARG A CA 1
ATOM 750 C C . ARG A 1 88 ? -6.522 10.664 -2.687 1.00 94.88 88 ARG A C 1
ATOM 752 O O . ARG A 1 88 ? -7.086 11.098 -3.689 1.00 94.88 88 ARG A O 1
ATOM 759 N N . ALA A 1 89 ? -5.845 9.518 -2.667 1.00 94.94 89 ALA A N 1
ATOM 760 C CA . ALA A 1 89 ? -5.663 8.645 -3.821 1.00 94.94 89 ALA A CA 1
ATOM 761 C C . ALA A 1 89 ? -7.000 8.144 -4.387 1.00 94.94 89 ALA A C 1
ATOM 763 O O . ALA A 1 89 ? -7.184 8.157 -5.605 1.00 94.94 89 ALA A O 1
ATOM 764 N N . ARG A 1 90 ? -7.974 7.820 -3.525 1.00 94.00 90 ARG A N 1
ATOM 765 C CA . ARG A 1 90 ? -9.352 7.479 -3.924 1.00 94.00 90 ARG A CA 1
ATOM 766 C C . ARG A 1 90 ? -9.972 8.513 -4.864 1.00 94.00 90 ARG A C 1
ATOM 768 O O . ARG A 1 90 ? -10.617 8.159 -5.845 1.00 94.00 90 ARG A O 1
ATOM 775 N N . ARG A 1 91 ? -9.740 9.808 -4.620 1.00 89.88 91 ARG A N 1
ATOM 776 C CA . ARG A 1 91 ? -10.283 10.893 -5.462 1.00 89.88 91 ARG A CA 1
ATOM 777 C C . ARG A 1 91 ? -9.683 10.912 -6.868 1.00 89.88 91 ARG A C 1
ATOM 779 O O . ARG A 1 91 ? -10.318 11.426 -7.781 1.00 89.88 91 ARG A O 1
ATOM 786 N N . LEU A 1 92 ? -8.474 10.376 -7.042 1.00 87.69 92 LEU A N 1
ATOM 787 C CA . LEU A 1 92 ? -7.808 10.277 -8.342 1.00 87.69 92 LEU A CA 1
ATOM 788 C C . LEU A 1 92 ? -8.332 9.106 -9.177 1.00 87.69 92 LEU A C 1
ATOM 790 O O . LEU A 1 92 ? -8.185 9.133 -10.391 1.00 87.69 92 LEU A O 1
ATOM 794 N N . ARG A 1 93 ? -8.962 8.105 -8.548 1.00 83.00 93 ARG A N 1
ATOM 795 C CA . ARG A 1 93 ? -9.500 6.920 -9.229 1.00 83.00 93 ARG A CA 1
ATOM 796 C C . ARG A 1 93 ? -10.619 7.248 -10.221 1.00 83.00 93 ARG A C 1
ATOM 798 O O . ARG A 1 93 ? -10.762 6.575 -11.232 1.00 83.00 93 ARG A O 1
ATOM 805 N N . HIS A 1 94 ? -11.428 8.256 -9.906 1.00 65.44 94 HIS A N 1
ATOM 806 C CA . HIS A 1 94 ? -12.608 8.647 -10.685 1.00 65.44 94 HIS A CA 1
ATOM 807 C C . HIS A 1 94 ? -12.365 9.860 -11.593 1.00 65.44 94 HIS A C 1
ATOM 809 O O . HIS A 1 94 ? -13.323 10.513 -12.009 1.00 65.44 94 HIS A O 1
ATOM 815 N N . AR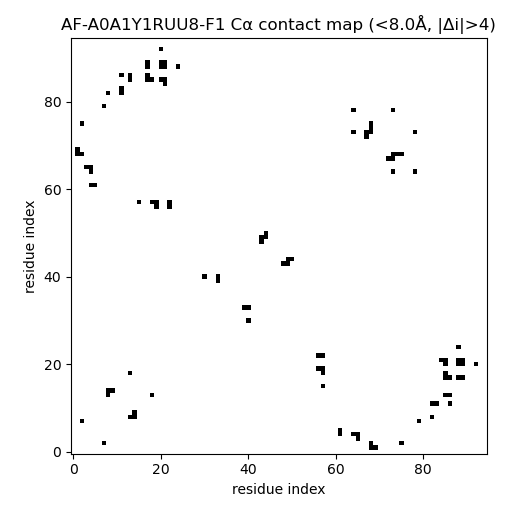G A 1 95 ? -11.100 10.201 -11.845 1.00 54.94 95 ARG A N 1
ATOM 816 C CA . ARG A 1 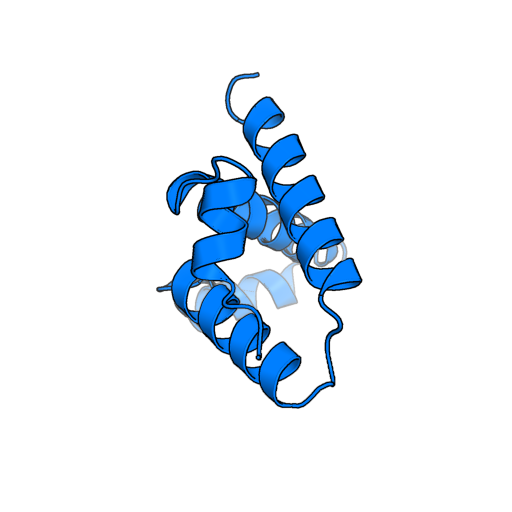95 ? -10.708 11.305 -12.721 1.00 54.94 95 ARG A CA 1
ATOM 817 C C . ARG A 1 95 ? -10.389 10.792 -14.115 1.00 54.94 95 ARG A C 1
ATOM 819 O O . ARG A 1 95 ? -10.767 11.503 -15.068 1.00 54.94 95 ARG A O 1
#

Foldseek 3Di:
DQDQLVVVCVVLVHDLVLLLLLVVVVVVVVLVVCVVPVVVVVVCVVVCVSVVCSPCVSVVVRVVQSVCSVVVVDPPVVSNVSSVSSSVSSVVVVD

Organism: NCBI:txid1963862

pLDDT: mean 93.34, std 7.76, range [49.59, 97.56]

Radius of gyration: 15.04 Å; Cα contacts (8 Å, |Δi|>4): 56; chains: 1; bounding box: 32×25×42 Å